Protein AF-X1PQK8-F1 (afdb_monomer_lite)

InterPro domains:
  IPR013087 Zinc finger C2H2-type [PS00028] (4-25)
  IPR013087 Zinc finger C2H2-type [PS50157] (2-26)

Sequence (133 aa):
MVKCKDCGQTFGSTQALSSHVRNVHAVGPKTEDQVESDSGILDLKKEVRRAELSSRLERLKASMAGGKTDLLFLELDRLGKEVADLKKSNGELRATIAAFEDKFLDSDAFSNFLGVVGSTLSTHTSAINELTK

Secondary structure (DSSP, 8-state):
-EE-TTT--EESSHHHHHHHHHHHS--S---THHHHHHHHHHHHHHHHHHHHHHHHHHHHHHHHHTSHHHHHHHHHHHHHHHHHHHHHHHHHHHHHHHHHHHHHHT-HHHHHHHHHHHHHHHHHHHHHHHHT-

Structure (mmCIF, N/CA/C/O backbone):
data_AF-X1PQK8-F1
#
_entry.id   AF-X1PQK8-F1
#
loop_
_atom_site.group_PDB
_atom_site.id
_atom_site.type_symbol
_atom_site.label_atom_id
_atom_site.label_alt_id
_atom_site.label_comp_id
_atom_site.label_asym_id
_atom_site.label_entity_id
_atom_site.label_seq_id
_atom_site.pdbx_PDB_ins_code
_atom_site.Cartn_x
_atom_site.Cartn_y
_atom_site.Cartn_z
_atom_site.occupancy
_atom_site.B_iso_or_equiv
_atom_site.auth_seq_id
_atom_site.auth_comp_id
_atom_site.auth_asym_id
_atom_site.auth_atom_id
_atom_site.pdbx_PDB_model_num
ATOM 1 N N . MET A 1 1 ? 19.272 -7.726 -88.878 1.00 73.44 1 MET A N 1
ATOM 2 C CA . MET A 1 1 ? 18.915 -8.425 -87.623 1.00 73.44 1 MET A CA 1
ATOM 3 C C . MET A 1 1 ? 20.165 -9.085 -87.054 1.00 73.44 1 MET A C 1
ATOM 5 O O . MET A 1 1 ? 20.884 -9.709 -87.822 1.00 73.44 1 MET A O 1
ATOM 9 N N . VAL A 1 2 ? 20.456 -8.910 -85.761 1.00 84.69 2 VAL A N 1
ATOM 10 C CA . VAL A 1 2 ? 21.689 -9.384 -85.092 1.00 84.69 2 VAL A CA 1
ATOM 11 C C . VAL A 1 2 ? 21.316 -10.314 -83.933 1.00 84.69 2 VAL A C 1
ATOM 13 O O . VAL A 1 2 ? 20.435 -9.976 -83.147 1.00 84.69 2 VAL A O 1
ATOM 16 N N . LYS A 1 3 ? 21.954 -11.485 -83.829 1.00 88.31 3 LYS A N 1
ATOM 17 C CA . LYS A 1 3 ? 21.627 -12.525 -82.838 1.00 88.31 3 LYS A CA 1
ATOM 18 C C . LYS A 1 3 ? 22.591 -12.488 -81.646 1.00 88.31 3 LYS A C 1
ATOM 20 O O . LYS A 1 3 ? 23.798 -12.367 -81.846 1.00 88.31 3 LYS A O 1
ATOM 25 N N . CYS A 1 4 ? 22.074 -12.616 -80.424 1.00 87.94 4 CYS A N 1
ATOM 26 C CA . CYS A 1 4 ? 22.885 -12.791 -79.221 1.00 87.94 4 CYS A CA 1
ATOM 27 C C . CYS A 1 4 ? 23.524 -14.182 -79.219 1.00 87.94 4 CYS A C 1
ATOM 29 O O . CYS A 1 4 ? 22.839 -15.174 -79.470 1.00 87.94 4 CYS A O 1
ATOM 31 N N . LYS A 1 5 ? 24.830 -14.260 -78.949 1.00 83.38 5 LYS A N 1
ATOM 32 C CA . LYS A 1 5 ? 25.568 -15.532 -78.945 1.00 83.38 5 LYS A CA 1
ATOM 33 C C . LYS A 1 5 ? 25.266 -16.375 -77.705 1.00 83.38 5 LYS A C 1
ATOM 35 O O . LYS A 1 5 ? 25.290 -17.595 -77.811 1.00 83.38 5 LYS A O 1
ATOM 40 N N . ASP A 1 6 ? 24.914 -15.730 -76.595 1.00 80.06 6 ASP A N 1
ATOM 41 C CA . ASP A 1 6 ? 24.763 -16.396 -75.298 1.00 80.06 6 ASP A CA 1
ATOM 42 C C . ASP A 1 6 ? 23.359 -16.988 -75.097 1.00 80.06 6 ASP A C 1
ATOM 44 O O . ASP A 1 6 ? 23.219 -18.076 -74.550 1.00 80.06 6 ASP A O 1
ATOM 48 N N . CYS A 1 7 ? 22.306 -16.316 -75.583 1.00 87.62 7 CYS A N 1
ATOM 49 C CA . CYS A 1 7 ? 20.916 -16.788 -75.455 1.00 87.62 7 CYS A CA 1
ATOM 50 C C . CYS A 1 7 ? 20.191 -17.035 -76.786 1.00 87.62 7 CYS A C 1
ATOM 52 O O . CYS A 1 7 ? 19.047 -17.487 -76.801 1.00 87.62 7 CYS A O 1
ATOM 54 N N . GLY A 1 8 ? 20.811 -16.703 -77.919 1.00 85.06 8 GLY A N 1
ATOM 55 C CA . GLY A 1 8 ? 20.231 -16.928 -79.240 1.00 85.06 8 GLY A CA 1
ATOM 56 C C . GLY A 1 8 ? 19.069 -16.005 -79.636 1.00 85.06 8 GLY A C 1
ATOM 57 O O . GLY A 1 8 ? 18.478 -16.225 -80.692 1.00 85.06 8 GLY A O 1
ATOM 58 N N . GLN A 1 9 ? 18.734 -14.973 -78.855 1.00 86.81 9 GLN A N 1
ATOM 59 C CA . GLN A 1 9 ? 17.688 -14.009 -79.222 1.00 86.81 9 GLN A CA 1
ATOM 60 C C . GLN A 1 9 ? 18.112 -13.107 -80.386 1.00 86.81 9 GLN A C 1
ATOM 62 O O . GLN A 1 9 ? 19.286 -12.762 -80.518 1.00 86.81 9 GLN A O 1
ATOM 67 N N . THR A 1 10 ? 17.157 -12.707 -81.230 1.00 87.56 10 THR A N 1
ATOM 68 C CA . THR A 1 10 ? 17.427 -11.910 -82.437 1.00 87.56 10 THR A CA 1
ATOM 69 C C . THR A 1 10 ? 16.896 -10.491 -82.272 1.00 87.56 10 THR A C 1
ATOM 71 O O . THR A 1 10 ? 15.724 -10.297 -81.970 1.00 87.56 10 THR A O 1
ATOM 74 N N . PHE A 1 11 ? 17.750 -9.497 -82.505 1.00 89.12 11 PHE A N 1
ATOM 75 C CA . PHE A 1 11 ? 17.448 -8.081 -82.320 1.00 89.12 11 PHE A CA 1
ATOM 76 C C . PHE A 1 11 ? 17.462 -7.328 -83.653 1.00 89.12 11 PHE A C 1
ATOM 78 O O . PHE A 1 11 ? 18.208 -7.656 -84.583 1.00 89.12 11 PHE A O 1
ATOM 85 N N . GLY A 1 12 ? 16.633 -6.286 -83.749 1.00 87.62 12 GLY A N 1
ATOM 86 C CA . GLY A 1 12 ? 16.545 -5.433 -84.937 1.00 87.62 12 GLY A CA 1
ATOM 87 C C . GLY A 1 12 ? 17.794 -4.577 -85.178 1.00 87.62 12 GLY A C 1
ATOM 88 O O . GLY A 1 12 ? 18.088 -4.256 -86.325 1.00 87.62 12 GLY A O 1
ATOM 89 N N . SER A 1 13 ? 18.562 -4.265 -84.127 1.00 89.62 13 SER A N 1
ATOM 90 C CA . SER A 1 13 ? 19.753 -3.409 -84.188 1.00 89.62 13 SER A CA 1
ATOM 91 C C . SER A 1 13 ? 20.870 -3.883 -83.252 1.00 89.62 13 SER A C 1
ATOM 93 O O . SER A 1 13 ? 20.632 -4.563 -82.251 1.00 89.62 13 SER A O 1
ATOM 95 N N . THR A 1 14 ? 22.105 -3.480 -83.555 1.00 83.44 14 THR A N 1
ATOM 96 C CA . THR A 1 14 ? 23.295 -3.773 -82.737 1.00 83.44 14 THR A CA 1
ATOM 97 C C . THR A 1 14 ? 23.230 -3.101 -81.363 1.00 83.44 14 THR A C 1
ATOM 99 O O . THR A 1 14 ? 23.734 -3.639 -80.381 1.00 83.44 14 THR A O 1
ATOM 102 N N . GLN A 1 15 ? 22.569 -1.944 -81.267 1.00 86.12 15 GLN A N 1
ATOM 103 C CA . GLN A 1 15 ? 22.412 -1.205 -80.013 1.00 86.12 15 GLN A CA 1
ATOM 104 C C . GLN A 1 15 ? 21.447 -1.912 -79.053 1.00 86.12 15 GLN A C 1
ATOM 106 O O . GLN A 1 15 ? 21.746 -2.030 -77.865 1.00 86.12 15 GLN A O 1
ATOM 111 N N . ALA A 1 16 ? 20.348 -2.470 -79.576 1.00 85.69 16 ALA A N 1
ATOM 112 C CA . ALA A 1 16 ? 19.433 -3.302 -78.796 1.00 85.69 16 ALA A CA 1
ATOM 113 C C . ALA A 1 16 ? 20.129 -4.572 -78.280 1.00 85.69 16 ALA A C 1
ATOM 115 O O . ALA A 1 16 ? 19.979 -4.921 -77.110 1.00 85.69 16 ALA A O 1
ATOM 116 N N . LEU A 1 17 ? 20.963 -5.208 -79.112 1.00 86.62 17 LEU A N 1
ATOM 117 C CA . LEU A 1 17 ? 21.775 -6.348 -78.687 1.00 86.62 17 LEU A CA 1
ATOM 118 C C . LEU A 1 17 ? 22.793 -5.963 -77.597 1.00 86.62 17 LEU A C 1
ATOM 120 O O . LEU A 1 17 ? 22.931 -6.682 -76.614 1.00 86.62 17 LEU A O 1
ATOM 124 N N . SER A 1 18 ? 23.478 -4.825 -77.735 1.00 83.19 18 SER A N 1
ATOM 125 C CA . SER A 1 18 ? 24.462 -4.352 -76.748 1.00 83.19 18 SER A CA 1
ATOM 126 C C . SER A 1 18 ? 23.821 -4.077 -75.381 1.00 83.19 18 SER A C 1
ATOM 128 O O . SER A 1 18 ? 24.343 -4.500 -74.349 1.00 83.19 18 SER A O 1
ATOM 130 N N . SER A 1 19 ? 22.640 -3.446 -75.364 1.00 84.06 19 SER A N 1
ATOM 131 C CA . SER A 1 19 ? 21.876 -3.249 -74.126 1.00 84.06 19 SER A CA 1
ATOM 132 C C . SER A 1 19 ? 21.393 -4.570 -73.527 1.00 84.06 19 SER A C 1
ATOM 134 O O . SER A 1 19 ? 21.408 -4.729 -72.309 1.00 84.06 19 SER A O 1
ATOM 136 N N . HIS A 1 20 ? 20.968 -5.517 -74.363 1.00 85.31 20 HIS A N 1
ATOM 137 C CA . HIS A 1 20 ? 20.541 -6.836 -73.913 1.00 85.31 20 HIS A CA 1
ATOM 138 C C . HIS A 1 20 ? 21.691 -7.606 -73.250 1.00 85.31 20 HIS A C 1
ATOM 140 O O . HIS A 1 20 ? 21.530 -8.076 -72.127 1.00 85.31 20 HIS A O 1
ATOM 146 N N . VAL A 1 21 ? 22.872 -7.662 -73.877 1.00 82.75 21 VAL A N 1
ATOM 147 C CA . VAL A 1 21 ? 24.051 -8.324 -73.291 1.00 82.75 21 VAL A CA 1
ATOM 148 C C . VAL A 1 21 ? 24.441 -7.660 -71.970 1.00 82.75 21 VAL A C 1
ATOM 150 O O . VAL A 1 21 ? 24.720 -8.357 -71.002 1.00 82.75 21 VAL A O 1
ATOM 153 N N . ARG A 1 22 ? 24.368 -6.326 -71.873 1.00 80.62 22 ARG A N 1
ATOM 154 C CA . ARG A 1 22 ? 24.677 -5.605 -70.629 1.00 80.62 22 ARG A CA 1
ATOM 155 C C . ARG A 1 22 ? 23.687 -5.863 -69.492 1.00 80.62 22 ARG A C 1
ATOM 157 O O . ARG A 1 22 ? 24.087 -5.857 -68.342 1.00 80.62 22 ARG A O 1
ATOM 164 N N . ASN A 1 23 ? 22.406 -6.054 -69.774 1.00 79.94 23 ASN A N 1
ATOM 165 C CA . ASN A 1 23 ? 21.411 -6.178 -68.703 1.00 79.94 23 ASN A CA 1
ATOM 166 C C . ASN A 1 23 ? 21.106 -7.638 -68.350 1.00 79.94 23 ASN A C 1
ATOM 168 O O . ASN A 1 23 ? 20.744 -7.930 -67.216 1.00 79.94 23 ASN A O 1
ATOM 172 N N . VAL A 1 24 ? 21.238 -8.545 -69.321 1.00 80.12 24 VAL A N 1
ATOM 173 C CA . VAL A 1 24 ? 20.859 -9.961 -69.189 1.00 80.12 24 VAL A CA 1
ATOM 174 C C . VAL A 1 24 ? 22.082 -10.861 -69.018 1.00 80.12 24 VAL A C 1
ATOM 176 O O . VAL A 1 24 ? 22.004 -11.867 -68.319 1.00 80.12 24 VAL A O 1
ATOM 179 N N . HIS A 1 25 ? 23.215 -10.495 -69.622 1.00 80.00 25 HIS A N 1
ATOM 180 C CA . HIS A 1 25 ? 24.439 -11.303 -69.628 1.00 80.00 25 HIS A CA 1
ATOM 181 C C . HIS A 1 25 ? 25.634 -10.626 -68.950 1.00 80.00 25 HIS A C 1
ATOM 183 O O . HIS A 1 25 ? 26.711 -11.220 -68.924 1.00 80.00 25 HIS A O 1
ATOM 189 N N . ALA A 1 26 ? 25.488 -9.423 -68.377 1.00 63.41 26 ALA A N 1
ATOM 190 C CA . ALA A 1 26 ? 26.581 -8.798 -67.638 1.00 63.41 26 ALA A CA 1
ATOM 191 C C . ALA A 1 26 ? 26.815 -9.505 -66.304 1.00 63.41 26 ALA A C 1
ATOM 193 O O . ALA A 1 26 ? 26.406 -9.061 -65.235 1.00 63.41 26 ALA A O 1
ATOM 194 N N . VAL A 1 27 ? 27.578 -10.584 -66.391 1.00 58.53 27 VAL A N 1
ATOM 195 C CA . VAL A 1 27 ? 28.583 -10.927 -65.398 1.00 58.53 27 VAL A CA 1
ATOM 196 C C . VAL A 1 27 ? 29.938 -10.616 -66.044 1.00 58.53 27 VAL A C 1
ATOM 198 O O . VAL A 1 27 ? 30.699 -11.498 -66.417 1.00 58.53 27 VAL A O 1
ATOM 201 N N . GLY A 1 28 ? 30.187 -9.323 -66.272 1.00 50.50 28 GLY A N 1
ATOM 202 C CA . GLY A 1 28 ? 31.507 -8.762 -66.581 1.00 50.50 28 GLY A CA 1
ATOM 203 C C . GLY A 1 28 ? 31.988 -7.967 -65.366 1.00 50.50 28 GLY A C 1
ATOM 204 O O . GLY A 1 28 ? 31.136 -7.464 -64.630 1.00 50.50 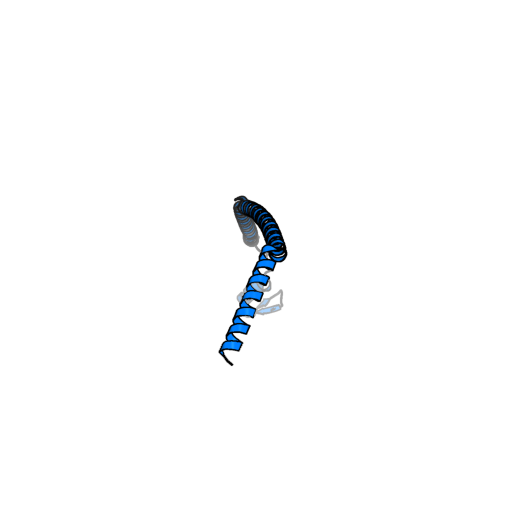28 GLY A O 1
ATOM 205 N N . PRO A 1 29 ? 33.306 -7.912 -65.103 1.00 48.41 29 PRO A N 1
ATOM 206 C CA . PRO A 1 29 ? 33.864 -7.720 -63.770 1.00 48.41 29 PRO A CA 1
ATOM 207 C C . PRO A 1 29 ? 33.337 -6.424 -63.167 1.00 48.41 29 PRO A C 1
ATOM 209 O O . PRO A 1 29 ? 33.534 -5.342 -63.720 1.00 48.41 29 PRO A O 1
ATOM 212 N N . LYS A 1 30 ? 32.643 -6.543 -62.033 1.00 49.00 30 LYS A N 1
ATOM 213 C CA . LYS A 1 30 ? 32.395 -5.390 -61.176 1.00 49.00 30 LYS A CA 1
ATOM 214 C C . LYS A 1 30 ? 33.776 -4.852 -60.821 1.00 49.00 30 LYS A C 1
ATOM 216 O O . LYS A 1 30 ? 34.547 -5.554 -60.178 1.00 49.00 30 LYS A O 1
ATOM 221 N N . THR A 1 31 ? 34.103 -3.659 -61.298 1.00 49.22 31 THR A N 1
ATOM 222 C CA . THR A 1 31 ? 35.232 -2.896 -60.772 1.00 49.22 31 THR A CA 1
ATOM 223 C C . THR A 1 31 ? 35.037 -2.808 -59.260 1.00 49.22 31 THR A C 1
ATOM 225 O O . THR A 1 31 ? 33.961 -2.415 -58.800 1.00 49.22 31 THR A O 1
ATOM 228 N N . GLU A 1 32 ? 36.041 -3.268 -58.519 1.00 49.97 32 GLU A N 1
ATOM 229 C CA . GLU A 1 32 ? 36.026 -3.529 -57.073 1.00 49.97 32 GLU A CA 1
ATOM 230 C C . GLU A 1 32 ? 35.596 -2.294 -56.246 1.00 49.97 32 GLU A C 1
ATOM 232 O O . GLU A 1 32 ? 34.998 -2.435 -55.179 1.00 49.97 32 GLU A O 1
ATOM 237 N N . ASP A 1 33 ? 35.713 -1.097 -56.824 1.00 50.50 33 ASP A N 1
ATOM 238 C CA . ASP A 1 33 ? 35.384 0.199 -56.218 1.00 50.50 33 ASP A CA 1
ATOM 239 C C . ASP A 1 33 ? 33.918 0.388 -55.769 1.00 50.50 33 ASP A C 1
ATOM 241 O O . ASP A 1 33 ? 33.650 1.197 -54.881 1.00 50.50 33 ASP A O 1
ATOM 245 N N . GLN A 1 34 ? 32.935 -0.325 -56.341 1.00 47.56 34 GLN A N 1
ATOM 246 C CA . GLN A 1 34 ? 31.523 -0.163 -55.928 1.00 47.56 34 GLN A CA 1
ATOM 247 C C . GLN A 1 34 ? 31.073 -1.129 -54.824 1.00 47.56 34 GLN A C 1
ATOM 249 O O . GLN A 1 34 ? 30.033 -0.906 -54.207 1.00 47.56 34 GLN A O 1
ATOM 254 N N . VAL A 1 35 ? 31.836 -2.190 -54.549 1.00 48.91 35 VAL A N 1
ATOM 255 C CA . VAL A 1 35 ? 31.495 -3.166 -53.497 1.00 48.91 35 VAL A CA 1
ATOM 256 C C . VAL A 1 35 ? 32.079 -2.732 -52.147 1.00 48.91 35 VAL A C 1
ATOM 258 O O . VAL A 1 35 ? 31.453 -2.941 -51.107 1.00 48.91 35 VAL A O 1
ATOM 261 N N . GLU A 1 36 ? 33.225 -2.046 -5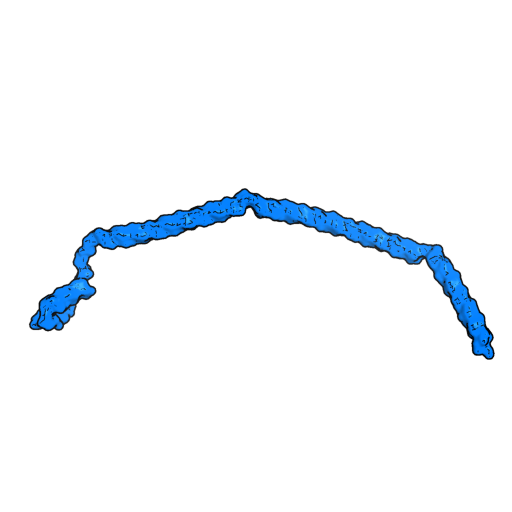2.157 1.00 48.97 36 GLU A N 1
ATOM 262 C CA . GLU A 1 36 ? 33.846 -1.489 -50.948 1.00 48.97 36 GLU A CA 1
ATOM 263 C C . GLU A 1 36 ? 33.037 -0.334 -50.344 1.00 48.97 36 GLU A C 1
ATOM 265 O O . GLU A 1 36 ? 32.921 -0.241 -49.121 1.00 48.97 36 GLU A O 1
ATOM 270 N N . SER A 1 37 ? 32.409 0.507 -51.176 1.00 51.16 37 SER A N 1
ATOM 271 C CA . SER A 1 37 ? 31.605 1.642 -50.698 1.00 51.16 37 SER A CA 1
ATOM 272 C C . SER A 1 37 ? 30.336 1.187 -49.958 1.00 51.16 37 SER A C 1
ATOM 274 O O . SER A 1 37 ? 30.053 1.670 -48.862 1.00 51.16 37 SER A O 1
ATOM 276 N N . ASP A 1 38 ? 29.622 0.186 -50.484 1.00 53.28 38 ASP A N 1
ATOM 277 C CA . ASP A 1 38 ? 28.411 -0.363 -49.855 1.00 53.28 38 ASP A CA 1
ATOM 278 C C . ASP A 1 38 ? 28.728 -1.223 -48.616 1.00 53.28 38 ASP A C 1
ATOM 280 O O . ASP A 1 38 ? 27.999 -1.172 -47.620 1.00 53.28 38 ASP A O 1
ATOM 284 N N . SER A 1 39 ? 29.845 -1.968 -48.625 1.00 58.34 39 SER A N 1
ATOM 285 C CA . SER A 1 39 ? 30.327 -2.695 -47.439 1.00 58.34 39 SER A CA 1
ATOM 286 C C . SER A 1 39 ? 30.755 -1.731 -46.329 1.00 58.34 39 SER A C 1
ATOM 288 O O . SER A 1 39 ? 30.364 -1.909 -45.174 1.00 58.34 39 SER A O 1
ATOM 290 N N . GLY A 1 40 ? 31.488 -0.669 -46.681 1.00 65.44 40 GLY A N 1
ATOM 291 C CA . GLY A 1 40 ? 31.910 0.376 -45.751 1.00 65.44 40 GLY A CA 1
ATOM 292 C C . GLY A 1 40 ? 30.726 1.103 -45.111 1.00 65.44 40 GLY A C 1
ATOM 293 O O . GLY A 1 40 ? 30.708 1.290 -43.897 1.00 65.44 40 GLY A O 1
ATOM 294 N N . ILE A 1 41 ? 29.684 1.436 -45.885 1.00 71.06 41 ILE A N 1
ATOM 295 C CA . ILE A 1 41 ? 28.442 2.038 -45.363 1.00 71.06 41 ILE A CA 1
ATOM 296 C C . ILE A 1 41 ? 27.716 1.082 -44.402 1.00 71.06 41 ILE A C 1
ATOM 298 O O . ILE A 1 41 ? 27.184 1.513 -43.371 1.00 71.06 41 ILE A O 1
ATOM 302 N N . LEU A 1 42 ? 27.687 -0.220 -44.707 1.00 70.12 42 LEU A N 1
ATOM 303 C CA . LEU A 1 42 ? 27.045 -1.221 -43.857 1.00 70.12 42 LEU A CA 1
ATOM 304 C C . LEU A 1 42 ? 27.766 -1.376 -42.508 1.00 70.12 42 LEU A C 1
ATOM 306 O O . LEU A 1 42 ? 27.110 -1.493 -41.468 1.00 70.12 42 LEU A O 1
ATOM 310 N N . ASP A 1 43 ? 29.097 -1.349 -42.513 1.00 81.00 43 ASP A N 1
ATOM 311 C CA . ASP A 1 43 ? 29.904 -1.435 -41.298 1.00 81.00 43 ASP A CA 1
ATOM 312 C C . ASP A 1 43 ? 29.827 -0.147 -40.472 1.00 81.00 43 ASP A C 1
ATOM 314 O O . ASP A 1 43 ? 29.590 -0.222 -39.262 1.00 81.00 43 ASP A O 1
ATOM 318 N N . LEU A 1 44 ? 29.819 1.021 -41.122 1.00 79.69 44 LEU A N 1
ATOM 319 C CA . LEU A 1 44 ? 29.574 2.304 -40.459 1.00 79.69 44 LEU A CA 1
ATOM 320 C C . LEU A 1 44 ? 28.202 2.329 -39.766 1.00 79.69 44 LEU A C 1
ATOM 322 O O . LEU A 1 44 ? 28.072 2.769 -38.626 1.00 79.69 44 LEU A O 1
ATOM 326 N N . LYS A 1 45 ? 27.155 1.786 -40.401 1.00 82.38 45 LYS A N 1
ATOM 327 C CA . LYS A 1 45 ? 25.809 1.696 -39.806 1.00 82.38 45 LYS A CA 1
ATOM 328 C C . LYS A 1 45 ? 25.767 0.780 -38.580 1.00 82.38 45 LYS A C 1
ATOM 330 O O . LYS A 1 45 ? 25.033 1.062 -37.627 1.00 82.38 45 LYS A O 1
ATOM 335 N N . LYS A 1 46 ? 26.536 -0.315 -38.579 1.00 88.12 46 LYS A N 1
ATOM 336 C CA . LYS A 1 46 ? 26.674 -1.195 -37.404 1.00 88.12 46 LYS A CA 1
ATOM 337 C C . LYS A 1 46 ? 27.429 -0.495 -36.276 1.00 88.12 46 LYS A C 1
ATOM 339 O O . LYS A 1 46 ? 27.025 -0.632 -35.122 1.00 88.12 46 LYS A O 1
ATOM 344 N N . GLU A 1 47 ? 28.483 0.250 -36.593 1.00 88.56 47 GLU A N 1
ATOM 345 C CA . GLU A 1 47 ? 29.263 1.012 -35.614 1.00 88.56 47 GLU A CA 1
ATOM 346 C C . GLU A 1 47 ? 28.454 2.145 -34.991 1.00 88.56 47 GLU A C 1
ATOM 348 O O . GLU A 1 47 ? 28.392 2.232 -33.767 1.00 88.56 47 GLU A O 1
ATOM 353 N N . VAL A 1 48 ? 27.736 2.929 -35.799 1.00 89.44 48 VAL A N 1
ATOM 354 C CA . VAL A 1 48 ? 26.818 3.970 -35.314 1.00 89.44 48 VAL A CA 1
ATOM 355 C C . VAL A 1 48 ? 25.753 3.361 -34.405 1.00 89.44 48 VAL A C 1
ATOM 357 O O . VAL A 1 48 ? 25.514 3.865 -33.311 1.00 89.44 48 VAL A O 1
ATOM 360 N N . ARG A 1 49 ? 25.160 2.224 -34.795 1.00 90.81 49 ARG A N 1
ATOM 361 C CA . ARG A 1 49 ? 24.182 1.520 -33.954 1.00 90.81 49 ARG A CA 1
ATOM 362 C C . ARG A 1 49 ? 24.803 1.036 -32.638 1.00 90.81 49 ARG A C 1
ATOM 364 O O . ARG A 1 49 ? 24.161 1.158 -31.597 1.00 90.81 49 ARG A O 1
ATOM 371 N N . ARG A 1 50 ? 26.031 0.499 -32.654 1.00 91.25 50 ARG A N 1
ATOM 372 C CA . ARG A 1 50 ? 26.754 0.105 -31.430 1.00 91.25 50 ARG A CA 1
ATOM 373 C C . ARG A 1 50 ? 27.043 1.304 -30.531 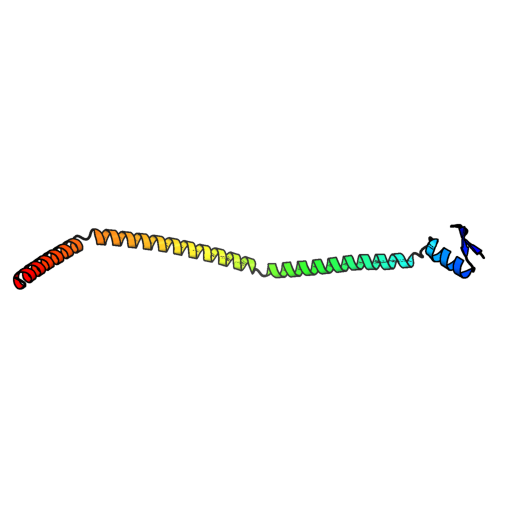1.00 91.25 50 ARG A C 1
ATOM 375 O O . ARG A 1 50 ? 26.811 1.201 -29.331 1.00 91.25 50 ARG A O 1
ATOM 382 N N . ALA A 1 51 ? 27.507 2.415 -31.096 1.00 90.81 51 ALA A N 1
ATOM 383 C CA . ALA A 1 51 ? 27.795 3.648 -30.367 1.00 90.81 51 ALA A CA 1
ATOM 384 C C . ALA A 1 51 ? 26.523 4.274 -29.767 1.00 90.81 51 ALA A C 1
ATOM 386 O O . ALA A 1 51 ? 26.525 4.779 -28.646 1.00 90.81 51 ALA A O 1
ATOM 387 N N . GLU A 1 52 ? 25.399 4.195 -30.479 1.00 93.19 52 GLU A N 1
ATOM 388 C CA . GLU A 1 52 ? 24.114 4.650 -29.958 1.00 93.19 52 GLU A CA 1
ATOM 389 C C . GLU A 1 52 ? 23.630 3.763 -28.801 1.00 93.19 52 GLU A C 1
ATOM 391 O O . GLU A 1 52 ? 23.197 4.271 -27.764 1.00 93.19 52 GLU A O 1
ATOM 396 N N . LEU A 1 53 ? 23.736 2.437 -28.946 1.00 92.00 53 LEU A N 1
ATOM 397 C CA . LEU A 1 53 ? 23.400 1.478 -27.890 1.00 92.00 53 LEU A CA 1
ATOM 398 C C . LEU A 1 53 ? 24.279 1.659 -26.651 1.00 92.00 53 LEU A C 1
ATOM 400 O O . LEU A 1 53 ? 23.749 1.662 -25.541 1.0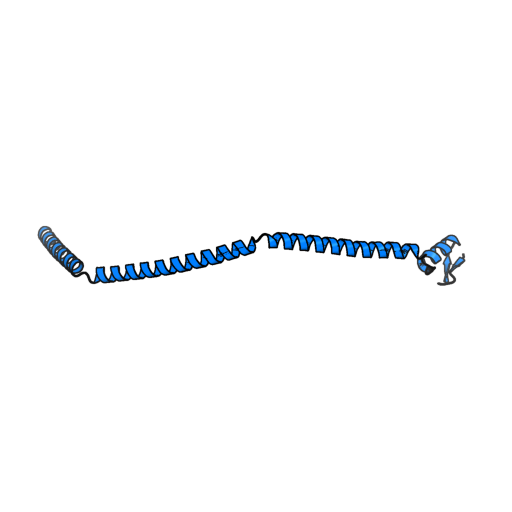0 92.00 53 LEU A O 1
ATOM 404 N N . SER A 1 54 ? 25.588 1.863 -26.816 1.00 92.62 54 SER A N 1
ATOM 405 C CA . SER A 1 54 ? 26.488 2.120 -25.688 1.00 92.62 54 SER A CA 1
ATOM 406 C C . SER A 1 54 ? 26.160 3.447 -24.999 1.00 92.62 54 SER A C 1
ATOM 408 O O . SER A 1 54 ? 26.052 3.483 -23.777 1.00 92.62 54 SER A O 1
ATOM 410 N N . SER A 1 55 ? 25.871 4.511 -25.756 1.00 92.12 55 SER A N 1
ATOM 411 C CA . SER A 1 55 ? 25.416 5.794 -25.203 1.00 92.12 55 SER A CA 1
ATOM 412 C C . SER A 1 55 ? 24.092 5.673 -24.434 1.00 92.12 55 SER A C 1
ATOM 414 O O . SER A 1 55 ? 23.909 6.304 -23.391 1.00 92.12 55 SER A O 1
ATOM 416 N N . ARG A 1 56 ? 23.141 4.865 -24.923 1.00 90.88 56 ARG A N 1
ATOM 417 C CA . ARG A 1 56 ? 21.881 4.587 -24.211 1.00 90.88 56 ARG A CA 1
ATOM 418 C C . ARG A 1 56 ? 22.120 3.802 -22.922 1.00 90.88 56 ARG A C 1
ATOM 420 O O . ARG A 1 56 ? 21.517 4.133 -21.905 1.00 90.88 56 ARG A O 1
ATOM 427 N N . LEU A 1 57 ? 23.002 2.802 -22.952 1.00 84.62 57 LEU A N 1
ATOM 428 C CA . LEU A 1 57 ? 23.372 2.026 -21.768 1.00 84.62 57 LEU A CA 1
ATOM 429 C C . LEU A 1 57 ? 24.047 2.897 -20.708 1.00 84.62 57 LEU A C 1
ATOM 431 O O . LEU A 1 57 ? 23.676 2.809 -19.544 1.00 84.62 57 LEU A O 1
ATOM 435 N N . GLU A 1 58 ? 24.975 3.770 -21.094 1.00 87.56 58 GLU A N 1
ATOM 436 C CA . GLU A 1 58 ? 25.624 4.690 -20.153 1.00 87.56 58 GLU A CA 1
ATOM 437 C C . GLU A 1 58 ? 24.633 5.693 -19.553 1.00 87.56 58 GLU A C 1
ATOM 439 O O . GLU A 1 58 ? 24.639 5.916 -18.344 1.00 87.56 58 GLU A O 1
ATOM 444 N N . ARG A 1 59 ? 23.690 6.220 -20.348 1.00 84.69 59 ARG A N 1
ATOM 445 C CA . ARG A 1 59 ? 22.601 7.061 -19.821 1.00 84.69 59 ARG A CA 1
ATOM 446 C C . ARG A 1 59 ? 21.705 6.314 -18.829 1.00 84.69 59 ARG A C 1
ATOM 448 O O . ARG A 1 59 ? 21.340 6.880 -17.802 1.00 84.69 59 ARG A O 1
ATOM 455 N N . LEU A 1 60 ? 21.370 5.053 -19.106 1.00 77.94 60 LEU A N 1
ATOM 456 C CA . LEU A 1 60 ? 20.596 4.211 -18.187 1.00 77.94 60 LEU A CA 1
ATOM 457 C C . LEU A 1 60 ? 21.368 3.921 -16.897 1.00 77.94 60 LEU A C 1
ATOM 459 O O . LEU A 1 60 ? 20.810 4.068 -15.814 1.00 77.94 60 LEU A O 1
ATOM 463 N N . LYS A 1 61 ? 22.654 3.571 -16.991 1.00 79.31 61 LYS A N 1
ATOM 464 C CA . LYS A 1 61 ? 23.515 3.368 -15.819 1.00 79.31 61 LYS A CA 1
ATOM 465 C C . LYS A 1 61 ? 23.629 4.634 -14.980 1.00 79.31 61 LYS A C 1
ATOM 467 O O . LYS A 1 61 ? 23.451 4.549 -13.774 1.00 79.31 61 LYS A O 1
ATOM 472 N N . ALA A 1 62 ? 23.848 5.796 -15.593 1.00 77.69 62 ALA A N 1
ATOM 473 C CA . ALA A 1 62 ? 23.893 7.075 -14.886 1.00 77.69 62 ALA A CA 1
ATOM 474 C C . ALA A 1 62 ? 22.552 7.402 -14.204 1.00 77.69 62 ALA A C 1
ATOM 476 O O . ALA A 1 62 ? 22.531 7.863 -13.066 1.00 77.69 62 ALA A O 1
ATOM 477 N N . SER A 1 63 ? 21.428 7.096 -14.864 1.00 70.31 63 SER A N 1
ATOM 478 C CA . SER A 1 63 ? 20.091 7.248 -14.279 1.00 70.31 63 SER A CA 1
ATOM 479 C C . SER A 1 63 ? 19.840 6.305 -13.096 1.00 70.31 63 SER A C 1
ATOM 481 O O . SER A 1 63 ? 19.102 6.680 -12.188 1.00 70.31 63 SER A O 1
ATOM 483 N N . MET A 1 64 ? 20.412 5.097 -13.101 1.00 68.00 64 MET A N 1
ATOM 484 C CA . MET A 1 64 ? 20.320 4.144 -11.985 1.00 68.00 64 MET A CA 1
ATOM 485 C C . MET A 1 64 ? 21.328 4.450 -10.869 1.00 68.00 64 MET A C 1
ATOM 487 O O . MET A 1 64 ? 21.027 4.236 -9.702 1.00 68.00 64 MET A O 1
ATOM 491 N N . ALA A 1 65 ? 22.495 5.005 -11.205 1.00 68.38 65 ALA A N 1
ATOM 492 C CA . ALA A 1 65 ? 23.545 5.368 -10.254 1.00 68.38 65 ALA A CA 1
ATOM 493 C C . ALA A 1 65 ? 23.147 6.522 -9.318 1.00 68.38 65 ALA A C 1
ATOM 495 O O . ALA A 1 65 ? 23.766 6.708 -8.277 1.00 68.38 65 ALA A O 1
ATOM 496 N N . GLY A 1 66 ? 22.097 7.281 -9.652 1.00 64.50 66 GLY A N 1
ATOM 497 C CA . GLY A 1 66 ? 21.585 8.388 -8.839 1.00 64.50 66 GLY A CA 1
ATOM 498 C C . GLY A 1 66 ? 20.911 7.985 -7.520 1.00 64.50 66 GLY A C 1
ATOM 499 O O . GLY A 1 66 ? 20.202 8.811 -6.951 1.00 64.50 66 GLY A O 1
ATOM 500 N N . GLY A 1 67 ? 21.047 6.732 -7.065 1.00 67.81 67 GLY A N 1
ATOM 501 C CA . GLY A 1 67 ? 20.595 6.253 -5.750 1.00 67.81 67 GLY A CA 1
ATOM 502 C C . GLY A 1 67 ? 19.085 6.319 -5.512 1.00 67.81 67 GLY A C 1
ATOM 503 O O . GLY A 1 67 ? 18.617 5.999 -4.426 1.00 67.81 67 GLY A O 1
ATOM 504 N N . LYS A 1 68 ? 18.288 6.731 -6.506 1.00 75.38 68 LYS A N 1
ATOM 505 C CA . LYS A 1 68 ? 16.836 6.897 -6.362 1.00 75.38 68 LYS A CA 1
ATOM 506 C C . LYS A 1 68 ? 16.151 5.572 -6.038 1.00 75.38 68 LYS A C 1
ATOM 508 O O . LYS A 1 68 ? 15.203 5.559 -5.266 1.00 75.38 68 LYS A O 1
ATOM 513 N N . THR A 1 69 ? 16.635 4.466 -6.599 1.00 77.38 69 THR A N 1
ATOM 514 C CA . THR A 1 69 ? 16.163 3.120 -6.252 1.00 77.38 69 THR A CA 1
ATOM 515 C C . THR A 1 69 ? 16.528 2.755 -4.819 1.00 77.38 69 THR A C 1
ATOM 517 O O . THR A 1 69 ? 15.676 2.255 -4.096 1.00 77.38 69 THR A O 1
ATOM 520 N N . ASP A 1 70 ? 17.741 3.083 -4.378 1.00 79.12 70 ASP A N 1
ATOM 521 C CA . ASP A 1 70 ? 18.209 2.796 -3.017 1.00 79.12 70 ASP A CA 1
ATOM 522 C C . ASP A 1 70 ? 17.434 3.616 -1.976 1.00 79.12 70 ASP A C 1
ATOM 524 O O . ASP A 1 70 ? 17.019 3.085 -0.949 1.00 79.12 70 ASP A O 1
ATOM 528 N N . LEU A 1 71 ? 17.137 4.885 -2.279 1.00 82.69 71 LEU A N 1
ATOM 529 C CA . LEU A 1 71 ? 16.261 5.738 -1.472 1.00 82.69 71 LEU A CA 1
ATOM 530 C C . LEU A 1 71 ? 14.840 5.171 -1.371 1.00 82.69 71 LEU A C 1
ATOM 532 O O . LEU A 1 71 ? 14.248 5.204 -0.296 1.00 82.69 71 LEU A O 1
ATOM 536 N N . LEU A 1 72 ? 14.301 4.623 -2.464 1.00 85.31 72 LEU A N 1
ATOM 537 C CA . LEU A 1 72 ? 12.991 3.969 -2.442 1.00 85.31 72 LEU A CA 1
ATOM 538 C C . LEU A 1 72 ? 13.002 2.706 -1.576 1.00 85.31 72 LEU A C 1
ATOM 540 O O . LEU A 1 72 ? 12.038 2.481 -0.852 1.00 85.31 72 LEU A O 1
ATOM 544 N N . PHE A 1 73 ? 14.073 1.908 -1.605 1.00 87.62 73 PHE A N 1
ATOM 545 C CA . PHE A 1 73 ? 14.205 0.740 -0.728 1.00 87.62 73 PHE A CA 1
ATOM 546 C C . PHE A 1 73 ? 14.314 1.128 0.751 1.00 87.62 73 PHE A C 1
ATOM 548 O O . PHE A 1 73 ? 13.685 0.484 1.588 1.00 87.62 73 PHE A O 1
ATOM 555 N N . LEU A 1 74 ? 15.058 2.192 1.073 1.00 88.62 74 LEU A N 1
ATOM 556 C CA . LEU A 1 74 ? 15.151 2.718 2.438 1.00 88.62 74 LEU A CA 1
ATOM 557 C C . LEU A 1 74 ? 13.799 3.226 2.952 1.00 88.62 74 LEU A C 1
ATOM 559 O O . LEU A 1 74 ? 13.430 2.939 4.090 1.00 88.62 74 LEU A O 1
ATOM 563 N N . GLU A 1 75 ? 13.038 3.934 2.116 1.00 92.81 75 GLU A N 1
ATOM 564 C CA . GLU A 1 75 ? 11.690 4.381 2.477 1.00 92.81 75 GLU A CA 1
ATOM 565 C C . GLU A 1 75 ? 10.732 3.191 2.639 1.00 92.81 75 GLU A C 1
ATOM 567 O O . GLU A 1 75 ? 9.921 3.174 3.562 1.00 92.81 75 GLU A O 1
ATOM 572 N N . LEU A 1 76 ? 10.865 2.150 1.808 1.00 93.81 76 LEU A N 1
ATOM 573 C CA . LEU A 1 76 ? 10.091 0.916 1.953 1.00 93.81 76 LEU A CA 1
ATOM 574 C C . LEU A 1 76 ? 10.374 0.214 3.292 1.00 93.81 76 LEU A C 1
ATOM 576 O O . LEU A 1 76 ? 9.439 -0.228 3.959 1.00 93.81 76 LEU A O 1
ATOM 580 N N . ASP A 1 77 ? 11.646 0.121 3.694 1.00 94.81 77 ASP A N 1
ATOM 581 C CA . ASP A 1 77 ? 12.057 -0.472 4.974 1.00 94.81 77 ASP A CA 1
ATOM 582 C C . ASP A 1 77 ? 11.525 0.336 6.165 1.00 94.81 77 ASP A C 1
ATOM 584 O O . ASP A 1 77 ? 10.983 -0.223 7.123 1.00 94.81 77 ASP A O 1
ATOM 588 N N . ARG A 1 78 ? 11.609 1.668 6.077 1.00 96.62 78 ARG A N 1
ATOM 589 C CA . ARG A 1 78 ? 11.046 2.577 7.077 1.00 96.62 78 ARG A CA 1
ATOM 590 C C . ARG A 1 78 ? 9.534 2.397 7.216 1.00 96.62 78 ARG A C 1
ATOM 592 O O . ARG A 1 78 ? 9.054 2.195 8.330 1.00 96.62 78 ARG A O 1
ATOM 599 N N . LEU A 1 79 ? 8.795 2.431 6.108 1.00 96.75 79 LEU A N 1
ATOM 600 C CA . LEU A 1 79 ? 7.345 2.225 6.110 1.00 96.75 79 LEU A CA 1
ATOM 601 C C . LEU A 1 79 ? 6.980 0.837 6.654 1.00 96.75 79 LEU A C 1
ATOM 603 O O . LEU A 1 79 ? 6.012 0.701 7.398 1.00 96.75 79 LEU A O 1
ATOM 607 N N . GLY A 1 80 ? 7.780 -0.189 6.348 1.00 97.62 80 GLY A N 1
ATOM 608 C CA . GLY A 1 80 ? 7.619 -1.528 6.915 1.00 97.62 80 GLY A CA 1
ATOM 609 C C . GLY A 1 80 ? 7.708 -1.547 8.445 1.00 97.62 80 GLY A C 1
ATOM 610 O O . GLY A 1 80 ? 6.876 -2.181 9.100 1.00 97.62 80 GLY A O 1
ATOM 611 N N . LYS A 1 81 ? 8.668 -0.814 9.024 1.00 97.69 81 LYS A N 1
ATOM 612 C CA . LYS A 1 81 ? 8.807 -0.653 10.483 1.00 97.69 81 LYS A CA 1
ATOM 613 C C . LYS A 1 81 ? 7.628 0.106 11.090 1.00 97.69 81 LYS A C 1
ATOM 615 O O . LYS A 1 81 ? 7.031 -0.385 12.044 1.00 97.69 81 LYS A O 1
ATOM 620 N N . GLU A 1 82 ? 7.229 1.232 10.496 1.00 97.94 82 GLU A N 1
ATOM 621 C CA . GLU A 1 82 ? 6.081 2.021 10.971 1.00 97.94 82 GLU A CA 1
ATOM 622 C C . GLU A 1 82 ? 4.781 1.190 10.974 1.00 97.94 82 GLU A C 1
ATOM 624 O O . GLU A 1 82 ? 4.007 1.228 11.932 1.00 97.94 82 GLU A O 1
ATOM 629 N N . VAL A 1 83 ? 4.562 0.359 9.948 1.00 97.94 83 VAL A N 1
ATOM 630 C CA . VAL A 1 83 ? 3.414 -0.562 9.892 1.00 97.94 83 VAL A CA 1
ATOM 631 C C . VAL A 1 83 ? 3.475 -1.623 10.995 1.00 97.94 83 VAL A C 1
ATOM 633 O O . VAL A 1 83 ? 2.440 -1.953 11.583 1.00 97.94 83 VAL A O 1
ATOM 636 N N . ALA A 1 84 ? 4.656 -2.167 11.295 1.00 97.50 84 ALA A N 1
ATOM 637 C CA . ALA A 1 84 ? 4.822 -3.144 12.369 1.00 97.50 84 ALA A CA 1
ATOM 638 C C . ALA A 1 84 ? 4.501 -2.533 13.745 1.00 97.50 84 ALA A C 1
ATOM 640 O O . ALA A 1 84 ? 3.761 -3.140 14.527 1.00 97.50 84 ALA A O 1
ATOM 641 N N . ASP A 1 85 ? 4.976 -1.314 14.000 1.00 97.81 85 ASP A N 1
ATOM 642 C CA . ASP A 1 85 ? 4.718 -0.581 15.241 1.00 97.81 85 ASP A CA 1
ATOM 643 C C . ASP A 1 85 ? 3.231 -0.234 15.394 1.00 97.81 85 ASP A C 1
ATOM 645 O O . ASP A 1 85 ? 2.632 -0.492 16.442 1.00 97.81 85 ASP A O 1
ATOM 649 N N . LEU A 1 86 ? 2.586 0.250 14.326 1.00 96.94 86 LEU A N 1
ATOM 650 C CA . LEU A 1 86 ? 1.143 0.511 14.316 1.00 96.94 86 LEU A CA 1
ATOM 651 C C . LEU A 1 86 ? 0.324 -0.759 14.554 1.00 96.94 86 LEU A C 1
ATOM 653 O O . LEU A 1 86 ? -0.687 -0.732 15.259 1.00 96.94 86 LEU A O 1
ATOM 657 N N . LYS A 1 87 ? 0.742 -1.893 13.985 1.00 97.69 87 LYS A N 1
ATOM 658 C CA . LYS A 1 87 ? 0.075 -3.180 14.207 1.00 97.69 87 LYS A CA 1
ATOM 659 C C . LYS A 1 87 ? 0.190 -3.621 15.666 1.00 97.69 87 LYS A C 1
ATOM 661 O O . LYS A 1 87 ? -0.794 -4.110 16.221 1.00 97.69 87 LYS A O 1
ATOM 666 N N . LYS A 1 88 ? 1.356 -3.422 16.287 1.00 97.88 88 LYS A N 1
ATOM 667 C CA . LYS A 1 88 ? 1.578 -3.699 17.710 1.00 97.88 88 LYS A CA 1
ATOM 668 C C . LYS A 1 88 ? 0.696 -2.810 18.591 1.00 97.88 88 LYS A C 1
ATOM 670 O O . LYS A 1 88 ? -0.062 -3.341 19.399 1.00 97.88 88 LYS A O 1
ATOM 675 N N . SER A 1 89 ? 0.715 -1.496 18.366 1.00 97.00 89 SER A N 1
ATOM 676 C CA . SER A 1 89 ? -0.107 -0.533 19.113 1.00 97.00 89 SER A CA 1
ATOM 677 C C . SER A 1 89 ? -1.608 -0.826 18.985 1.00 97.00 89 SER A C 1
ATOM 679 O O . SER A 1 89 ? -2.329 -0.837 19.980 1.00 97.00 89 SER A O 1
ATOM 681 N N . ASN A 1 90 ? -2.087 -1.181 17.787 1.00 96.75 90 ASN A N 1
ATOM 682 C CA . ASN A 1 90 ? -3.475 -1.615 17.595 1.00 96.75 90 ASN A CA 1
ATOM 683 C C . ASN A 1 90 ? -3.818 -2.894 18.374 1.00 96.75 90 ASN A C 1
ATOM 685 O O . ASN A 1 90 ? -4.941 -3.035 18.858 1.00 96.75 90 ASN A O 1
ATOM 689 N N . GLY A 1 91 ? -2.880 -3.838 18.488 1.00 96.81 91 GLY A N 1
ATOM 690 C CA . GLY A 1 91 ? -3.046 -5.033 19.316 1.00 96.81 91 GLY A CA 1
ATOM 691 C C . GLY A 1 91 ? -3.198 -4.694 20.800 1.00 96.81 91 GLY A C 1
ATOM 692 O O . GLY A 1 91 ? -4.117 -5.186 21.451 1.00 96.81 91 GLY A O 1
ATOM 693 N N . GLU A 1 92 ? -2.346 -3.806 21.310 1.00 96.50 92 GLU A N 1
ATOM 694 C CA . GLU A 1 92 ? -2.388 -3.326 22.698 1.00 96.50 92 GLU A CA 1
ATOM 695 C C . GLU A 1 92 ? -3.689 -2.567 23.002 1.00 96.50 92 GLU A C 1
ATOM 697 O O . GLU A 1 92 ? -4.322 -2.805 24.032 1.00 96.50 92 GLU A O 1
ATOM 702 N N . LEU A 1 93 ? -4.144 -1.710 22.081 1.00 96.50 93 LEU A N 1
ATOM 703 C CA . LEU A 1 93 ? -5.423 -1.004 22.204 1.00 96.50 93 LEU A CA 1
ATOM 704 C C . LEU A 1 93 ? -6.602 -1.977 22.248 1.00 96.50 93 LEU A C 1
ATOM 706 O O . LEU A 1 93 ? -7.462 -1.847 23.113 1.00 96.50 93 LEU A O 1
ATOM 710 N N . ARG A 1 94 ? -6.629 -2.985 21.368 1.00 96.06 94 ARG A N 1
ATOM 711 C CA . ARG A 1 94 ? -7.673 -4.023 21.386 1.00 96.06 94 ARG A CA 1
ATOM 712 C C . ARG A 1 94 ? -7.680 -4.817 22.688 1.00 96.06 94 ARG A C 1
ATOM 714 O O . ARG A 1 94 ? -8.752 -5.058 23.228 1.00 96.06 94 ARG A O 1
ATOM 721 N N . ALA A 1 95 ? -6.510 -5.186 23.206 1.00 94.94 95 ALA A N 1
ATOM 722 C CA . ALA A 1 95 ? -6.407 -5.859 24.500 1.00 94.94 95 ALA A CA 1
ATOM 723 C C . ALA A 1 95 ? -6.911 -4.965 25.645 1.00 94.94 95 ALA A C 1
ATOM 725 O O . ALA A 1 95 ? -7.607 -5.433 26.541 1.00 94.94 95 ALA A O 1
ATOM 726 N N . THR A 1 96 ? -6.604 -3.669 25.585 1.00 94.31 96 THR A N 1
ATOM 727 C CA . THR A 1 96 ? -7.078 -2.684 26.563 1.00 94.31 96 THR A CA 1
ATOM 728 C C . THR A 1 96 ? -8.597 -2.533 26.509 1.00 94.31 96 THR A C 1
ATOM 730 O O . THR A 1 96 ? -9.238 -2.541 27.554 1.00 94.31 96 THR A O 1
ATOM 733 N N . ILE A 1 97 ? -9.180 -2.448 25.308 1.00 91.88 97 ILE A N 1
ATOM 734 C CA . ILE A 1 97 ? -10.636 -2.399 25.109 1.00 91.88 97 ILE A CA 1
ATOM 735 C C . ILE A 1 97 ? -11.296 -3.650 25.689 1.00 91.88 97 ILE A C 1
ATOM 737 O O . ILE A 1 97 ? -12.190 -3.510 26.513 1.00 91.88 97 ILE A O 1
ATOM 741 N N . ALA A 1 98 ? -10.804 -4.845 25.350 1.00 90.19 98 ALA A N 1
ATOM 742 C CA . ALA A 1 98 ? -11.343 -6.096 25.884 1.00 90.19 98 ALA A CA 1
ATOM 743 C C . ALA A 1 98 ? -11.286 -6.138 27.423 1.00 90.19 98 ALA A C 1
ATOM 745 O O . ALA A 1 98 ? -12.252 -6.515 28.077 1.00 90.19 98 ALA A O 1
ATOM 746 N N . ALA A 1 99 ? -10.183 -5.674 28.019 1.00 87.31 99 ALA A N 1
ATOM 747 C CA . ALA A 1 99 ? -10.056 -5.592 29.472 1.00 87.31 99 ALA A CA 1
ATOM 748 C C . ALA A 1 99 ? -11.020 -4.574 30.108 1.00 87.31 99 ALA A C 1
ATOM 750 O O . ALA A 1 99 ? -11.432 -4.758 31.254 1.00 87.31 99 ALA A O 1
ATOM 751 N N . PHE A 1 100 ? -11.352 -3.483 29.412 1.00 87.00 100 PHE A N 1
ATOM 752 C CA . PHE A 1 100 ? -12.374 -2.542 29.870 1.00 87.00 100 PHE A CA 1
ATOM 753 C C . PHE A 1 100 ? -13.782 -3.116 29.728 1.00 87.00 100 PHE A C 1
ATOM 755 O O . PHE A 1 100 ? -14.570 -2.938 30.649 1.00 87.00 100 PHE A O 1
ATOM 762 N N . GLU A 1 101 ? -14.087 -3.806 28.630 1.00 84.44 101 GLU A N 1
ATOM 763 C CA . GLU A 1 101 ? -15.377 -4.471 28.415 1.00 84.44 101 GLU A CA 1
ATOM 764 C C . GLU A 1 101 ? -15.654 -5.512 29.507 1.00 84.44 101 GLU A C 1
ATOM 766 O O . GLU A 1 101 ? -16.698 -5.429 30.151 1.00 84.44 101 GLU A O 1
ATOM 771 N N . ASP A 1 102 ? -14.695 -6.396 29.806 1.00 80.31 102 ASP A N 1
ATOM 772 C CA . ASP A 1 102 ? -14.812 -7.378 30.898 1.00 80.31 102 ASP A CA 1
ATOM 773 C C . ASP A 1 102 ? -15.077 -6.691 32.243 1.00 80.31 102 ASP A C 1
ATOM 775 O O . ASP A 1 102 ? -16.031 -7.013 32.945 1.00 80.31 102 ASP A O 1
ATOM 779 N N . LYS A 1 103 ? -14.277 -5.674 32.590 1.00 80.31 103 LYS A N 1
ATOM 780 C CA . LYS A 1 103 ? -14.440 -4.940 33.857 1.00 80.31 103 LYS A CA 1
ATOM 781 C C . LYS A 1 103 ? -15.753 -4.168 33.945 1.00 80.31 103 LYS A C 1
ATOM 783 O O . LYS A 1 103 ? -16.232 -3.926 35.050 1.00 80.31 103 LYS A O 1
ATOM 788 N N . PHE A 1 104 ? -16.290 -3.712 32.816 1.00 73.19 104 PHE A N 1
ATOM 789 C CA . PHE A 1 104 ? -17.560 -2.997 32.780 1.00 73.19 104 PHE A CA 1
ATOM 790 C C . PHE A 1 104 ? -18.732 -3.962 32.975 1.00 73.19 104 PHE A C 1
ATOM 792 O O . PHE A 1 104 ? -19.666 -3.639 33.706 1.00 73.19 104 PHE A O 1
ATOM 799 N N . LEU A 1 105 ? -18.659 -5.153 32.372 1.00 67.88 105 LEU A N 1
ATOM 800 C CA . LEU A 1 105 ? -19.664 -6.207 32.515 1.00 67.88 105 LEU A CA 1
ATOM 801 C C . LEU A 1 105 ? -19.650 -6.846 33.913 1.00 67.88 105 LEU A C 1
ATOM 803 O O . LEU A 1 105 ? -20.718 -7.080 34.471 1.00 67.88 105 LEU A O 1
ATOM 807 N N . ASP A 1 106 ? -18.470 -7.035 34.508 1.00 68.56 106 ASP A N 1
ATOM 808 C CA . ASP A 1 106 ? -18.305 -7.572 35.869 1.00 68.56 106 ASP A CA 1
ATOM 809 C C . ASP A 1 106 ? -18.443 -6.506 36.972 1.00 68.56 106 ASP A C 1
ATOM 811 O O . ASP A 1 106 ? -18.238 -6.785 38.155 1.00 68.56 106 ASP A O 1
ATOM 815 N N . SER A 1 107 ? -18.772 -5.254 36.632 1.00 78.06 107 SER A N 1
ATOM 816 C CA . SER A 1 107 ? -18.899 -4.209 37.645 1.00 78.06 107 SER A CA 1
ATOM 817 C C . SER A 1 107 ? -20.156 -4.422 38.491 1.00 78.06 107 SER A C 1
ATOM 819 O O . SER A 1 107 ? -21.257 -4.016 38.115 1.00 78.06 107 SER A O 1
ATOM 821 N N . ASP A 1 108 ? -19.979 -4.972 39.695 1.00 75.06 108 ASP A N 1
ATOM 822 C CA . ASP A 1 108 ? -21.028 -5.075 40.720 1.00 75.06 108 ASP A CA 1
ATOM 823 C C . ASP A 1 108 ? -21.727 -3.729 40.971 1.00 75.06 108 ASP A C 1
ATOM 825 O O . ASP A 1 108 ? -22.929 -3.675 41.223 1.00 75.06 108 ASP A O 1
ATOM 829 N N . ALA A 1 109 ? -21.001 -2.612 40.858 1.00 73.00 109 ALA A N 1
ATOM 830 C CA . ALA A 1 109 ? -21.571 -1.273 40.979 1.00 73.00 109 ALA A CA 1
ATOM 831 C C . ALA A 1 109 ? -22.582 -0.962 39.860 1.00 73.00 109 ALA A C 1
ATOM 833 O O . ALA A 1 109 ? -23.627 -0.366 40.125 1.00 73.00 109 ALA A O 1
ATOM 834 N N . PHE A 1 110 ? -22.298 -1.388 38.627 1.00 78.56 110 PHE A N 1
ATOM 835 C CA . PHE A 1 110 ? -23.181 -1.183 37.480 1.00 78.56 110 PHE A CA 1
ATOM 836 C C . PHE A 1 110 ? -24.400 -2.113 37.536 1.00 78.56 110 PHE A C 1
ATOM 838 O O . PHE A 1 110 ? -25.530 -1.662 37.341 1.00 78.56 110 PHE A O 1
ATOM 845 N N . SER A 1 111 ? -24.197 -3.378 37.910 1.00 78.06 111 SER A N 1
ATOM 846 C CA . SER A 1 111 ? -25.280 -4.339 38.157 1.00 78.06 111 SER A CA 1
ATOM 847 C C . SER A 1 111 ? -26.218 -3.870 39.275 1.00 78.06 111 SER A C 1
ATOM 849 O O . SER A 1 111 ? -27.440 -3.878 39.111 1.00 78.06 111 SER A O 1
ATOM 851 N N . ASN A 1 112 ? -25.664 -3.365 40.382 1.00 81.31 112 ASN A N 1
ATOM 852 C CA . ASN A 1 112 ? -26.448 -2.796 41.479 1.00 81.31 112 ASN A CA 1
ATOM 853 C C . ASN A 1 112 ? -27.215 -1.538 41.046 1.00 81.31 112 ASN A C 1
ATOM 855 O O . ASN A 1 112 ? -28.389 -1.391 41.387 1.00 81.31 112 ASN A O 1
ATOM 859 N N . PHE A 1 113 ? -26.597 -0.652 40.259 1.00 83.50 113 PHE A N 1
ATOM 860 C CA . PHE A 1 113 ? -27.271 0.528 39.714 1.00 83.50 113 PHE A CA 1
ATOM 861 C C . PHE A 1 113 ? -28.467 0.149 38.828 1.00 83.50 113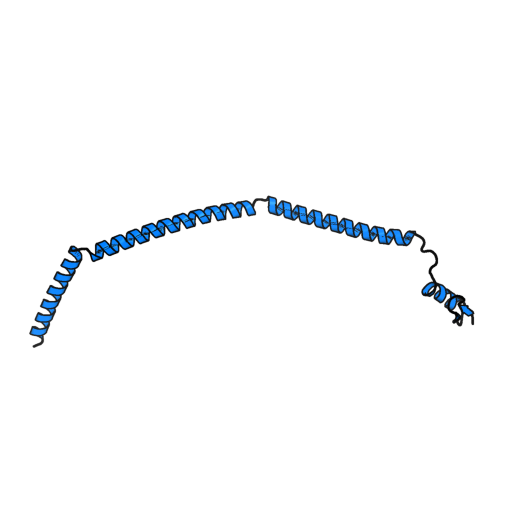 PHE A C 1
ATOM 863 O O . PHE A 1 113 ? -29.562 0.679 39.024 1.00 83.50 113 PHE A O 1
ATOM 870 N N . LEU A 1 114 ? -28.301 -0.806 37.907 1.00 84.00 114 LEU A N 1
ATOM 871 C CA . LEU A 1 114 ? -29.397 -1.291 37.062 1.00 84.00 114 LEU A CA 1
ATOM 872 C C . LEU A 1 114 ? -30.518 -1.943 37.881 1.00 84.00 114 LEU A C 1
ATOM 874 O O . LEU A 1 114 ? -31.692 -1.728 37.579 1.00 84.00 114 LEU A O 1
ATOM 878 N N . GLY A 1 115 ? -30.181 -2.674 38.947 1.00 84.88 115 GLY A N 1
ATOM 879 C CA . GLY A 1 115 ? -31.169 -3.212 39.885 1.00 84.88 115 GLY A CA 1
ATOM 880 C C . GLY A 1 115 ? -31.987 -2.115 40.580 1.00 84.88 115 GLY A C 1
ATOM 881 O O . GLY A 1 115 ? -33.219 -2.192 40.651 1.00 84.88 115 GLY A O 1
ATOM 882 N N . VAL A 1 116 ? -31.329 -1.045 41.039 1.00 90.44 116 VAL A N 1
ATOM 883 C CA . VAL A 1 116 ? -32.005 0.111 41.653 1.00 90.44 116 V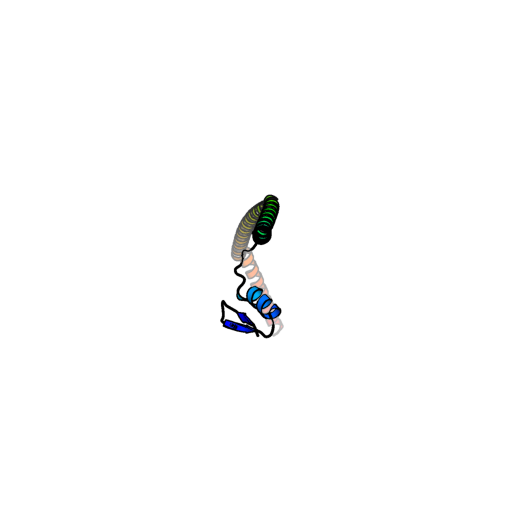AL A CA 1
ATOM 884 C C . VAL A 1 116 ? -32.898 0.829 40.638 1.00 90.44 116 VAL A C 1
ATOM 886 O O . VAL A 1 116 ? -34.058 1.111 40.931 1.00 90.44 116 VAL A O 1
ATOM 889 N N . VAL A 1 117 ? -32.419 1.076 39.418 1.00 90.44 117 VAL A N 1
ATOM 890 C CA . VAL A 1 117 ? -33.232 1.710 38.366 1.00 90.44 117 VAL A CA 1
ATOM 891 C C . VAL A 1 117 ? -34.438 0.842 37.997 1.00 90.44 117 VAL A C 1
ATOM 893 O O . VAL A 1 117 ? -35.555 1.351 37.922 1.00 90.44 117 VAL A O 1
ATOM 896 N N . GLY A 1 118 ? -34.244 -0.468 37.825 1.00 90.50 118 GLY A N 1
ATOM 897 C CA . GLY A 1 118 ? -35.318 -1.407 37.493 1.00 90.50 118 GLY A CA 1
ATOM 898 C C . GLY A 1 118 ? -36.399 -1.479 38.574 1.00 90.50 118 GLY A C 1
ATOM 899 O O . GLY A 1 118 ? -37.590 -1.421 38.264 1.00 90.50 118 GLY A O 1
ATOM 900 N N . SER A 1 119 ? -35.995 -1.535 39.848 1.00 91.31 119 SER A N 1
ATOM 901 C CA . SER A 1 119 ? -36.941 -1.503 40.972 1.00 91.31 119 SER A CA 1
ATOM 902 C C . SER A 1 119 ? -37.716 -0.187 41.026 1.00 91.31 119 SER A C 1
ATOM 904 O O . SER A 1 119 ? -38.937 -0.224 41.135 1.00 91.31 119 SER A O 1
ATOM 906 N N . THR A 1 120 ? -37.041 0.951 40.842 1.00 90.25 120 THR A N 1
ATOM 907 C CA . THR A 1 120 ? -37.664 2.288 40.821 1.00 90.25 120 THR A CA 1
ATOM 908 C C . THR A 1 120 ? -38.665 2.435 39.668 1.00 90.25 120 THR A C 1
ATOM 910 O O . THR A 1 120 ? -39.758 2.977 39.840 1.00 90.25 120 THR A O 1
ATOM 913 N N . LEU A 1 121 ? -38.333 1.916 38.482 1.00 89.94 121 LEU A N 1
ATOM 914 C CA . LEU A 1 121 ? -39.222 1.946 37.319 1.00 89.94 121 LEU A CA 1
ATOM 915 C C . LEU A 1 121 ? -40.458 1.056 37.520 1.00 89.94 121 LEU A C 1
ATOM 917 O O . LEU A 1 121 ? -41.561 1.429 37.117 1.00 89.94 121 LEU A O 1
ATOM 921 N N . SER A 1 122 ? -40.293 -0.095 38.178 1.00 90.56 122 SER A N 1
ATOM 922 C CA . SER A 1 122 ? -41.399 -0.983 38.548 1.00 90.56 122 SER A CA 1
ATOM 923 C C . SER A 1 122 ? -42.376 -0.306 39.516 1.00 90.56 122 SER A C 1
ATOM 925 O O . SER A 1 122 ? -43.592 -0.350 39.299 1.00 90.56 122 SER A O 1
ATOM 927 N N . THR A 1 123 ? -41.871 0.402 40.534 1.00 91.38 123 THR A N 1
ATOM 928 C CA . THR A 1 123 ? -42.715 1.185 41.453 1.00 91.38 123 THR A CA 1
ATOM 929 C C . THR A 1 123 ? -43.442 2.310 40.731 1.00 91.38 123 THR A C 1
ATOM 931 O O . THR A 1 123 ? -44.647 2.461 40.924 1.00 91.38 123 THR A O 1
ATOM 934 N N . HIS A 1 124 ? -42.763 3.058 39.855 1.00 88.56 124 HIS A N 1
ATOM 935 C CA . HIS A 1 124 ? -43.422 4.086 39.042 1.00 88.56 124 HIS A CA 1
ATOM 936 C C . HIS A 1 124 ? -44.509 3.501 38.134 1.00 88.56 124 HIS A C 1
ATOM 938 O O . HIS A 1 124 ? -45.602 4.053 38.062 1.00 88.56 124 HIS A O 1
ATOM 944 N N . THR A 1 125 ? -44.248 2.368 37.482 1.00 87.75 125 THR A N 1
ATOM 945 C CA . THR A 1 125 ? -45.228 1.695 36.614 1.00 87.75 125 THR A CA 1
ATOM 946 C C . THR A 1 125 ? -46.450 1.233 37.408 1.00 87.75 125 THR A C 1
ATOM 948 O O . THR A 1 125 ? -47.583 1.411 36.964 1.00 87.75 125 THR A O 1
ATOM 951 N N . SER A 1 126 ? -46.231 0.692 38.608 1.00 89.19 126 SER A N 1
ATOM 952 C CA . SER A 1 126 ? -47.306 0.261 39.507 1.00 89.19 126 SER A CA 1
ATOM 953 C C . SER A 1 126 ? -48.157 1.443 39.978 1.00 89.19 126 SER A C 1
ATOM 955 O O . SER A 1 126 ? -49.380 1.387 39.886 1.00 89.19 126 SER A O 1
ATOM 957 N N . ALA A 1 127 ? -47.518 2.544 40.387 1.00 89.56 127 ALA A N 1
ATOM 958 C CA . ALA A 1 127 ? -48.205 3.767 40.799 1.00 89.56 127 ALA A CA 1
ATOM 959 C C . ALA A 1 127 ? -49.007 4.405 39.650 1.00 89.56 127 ALA A C 1
ATOM 961 O O . ALA A 1 127 ? -50.124 4.875 39.854 1.00 89.56 127 ALA A O 1
ATOM 962 N N . ILE A 1 128 ? -48.471 4.391 38.425 1.00 89.06 128 ILE A N 1
ATOM 963 C CA . ILE A 1 128 ? -49.186 4.873 37.236 1.00 89.06 128 ILE A CA 1
ATOM 964 C C . ILE A 1 128 ? -50.423 4.009 36.961 1.00 89.06 128 ILE A C 1
ATOM 966 O O . ILE A 1 128 ? -51.492 4.565 36.717 1.00 89.06 128 ILE A O 1
ATOM 970 N N . ASN A 1 129 ? -50.305 2.679 37.041 1.00 86.38 129 ASN A N 1
ATOM 971 C CA . ASN A 1 129 ? -51.432 1.756 36.861 1.00 86.38 129 ASN A CA 1
ATOM 972 C C . ASN A 1 129 ? -52.524 1.921 37.931 1.00 86.38 129 ASN A C 1
ATOM 974 O O . ASN A 1 129 ? -53.698 1.711 37.634 1.00 86.38 129 ASN A O 1
ATOM 978 N N . GLU A 1 130 ? -52.167 2.287 39.164 1.00 88.94 130 GLU A N 1
ATOM 979 C CA . GLU A 1 130 ? -53.150 2.628 40.202 1.00 88.94 130 GLU A CA 1
ATOM 980 C C . GLU A 1 130 ? -53.857 3.959 39.927 1.00 88.94 130 GLU A C 1
ATOM 982 O O . GLU A 1 130 ? -55.053 4.061 40.168 1.00 88.94 130 GLU A O 1
ATOM 987 N N . LEU A 1 131 ? -53.154 4.954 39.377 1.00 84.81 131 LEU A N 1
ATOM 988 C CA . LEU A 1 131 ? -53.727 6.254 38.998 1.00 84.81 131 LEU A CA 1
ATOM 989 C C . LEU A 1 131 ? -54.606 6.207 37.738 1.00 84.81 131 LEU A C 1
ATOM 991 O O . LEU A 1 131 ? -55.375 7.135 37.500 1.00 84.81 131 LEU A O 1
ATOM 995 N N . THR A 1 132 ? -54.460 5.173 36.906 1.00 80.19 132 THR A N 1
ATOM 996 C CA . THR A 1 132 ? -55.248 4.983 35.672 1.00 80.19 132 THR A CA 1
ATOM 997 C C . THR A 1 132 ? -56.426 4.015 35.833 1.00 80.19 132 THR A C 1
ATOM 999 O O . THR A 1 132 ? -57.143 3.778 34.859 1.00 80.19 132 THR A O 1
ATOM 1002 N N . LYS A 1 133 ? -56.647 3.487 37.043 1.00 61.47 133 LYS A N 1
ATOM 1003 C CA . LYS A 1 133 ? -57.867 2.772 37.446 1.00 61.47 133 LYS A CA 1
ATOM 1004 C C . LYS A 1 133 ? -58.931 3.732 37.963 1.00 61.47 133 LYS A C 1
ATOM 1006 O O . LYS A 1 133 ? -60.119 3.423 37.725 1.00 61.47 133 LYS A O 1
#

Foldseek 3Di:
DDADPPPGDDDPDPVVNVVCCCPPVPPDDDPCVVVCVVVVVVVVVVVVVVVVVVVVVVVVVVVVVPCPVVVVVVVVVVVVVVVVVVVVVVVVVVVVVVVVVVCVVPPPVVVVVVVVVVVVVVVVVVVVVVVVD

pLDDT: mean 82.06, std 13.14, range [47.56, 97.94]

Radius of gyration: 51.01 Å; chains: 1; bounding box: 94×25×129 Å

Organism: NCBI:txid412755

=== Feature glossary ===
Key to the feature types in this record:

Secondary structure (8-state, DSSP). Secondary structure is the local, repeating backbone conformation. DSSP classifies it into eight states by reading the hydrogen-bond network: three helix types (H, G, I), two β types (E, B), two non-regular types (T, S), and unstructured coil (-).

Backbone torsions (φ/ψ). Backbone dihedral angles. Every residue except chain termini has a φ (preceding-C → N → Cα → C) and a ψ (N → Cα → C → next-N). They are reported in degrees following the IUPAC sign convention. Secondary structure is essentially a statement about which (φ, ψ) basin each residue occupies.

Predicted aligned error. Predicted Aligned Error (PAE) is an AlphaFold confidence matrix: entry (i, j) is the expected error in the position of residue j, in ångströms, when the prediction is superimposed on the true structure at residue i. Low PAE within a block of residues means that block is internally rigid and well-predicted; high PAE between two blocks means their relative placement is uncertain even if each block individually is confident.

B-factor. B-factor (Debye–Waller factor) reflects atomic displacement in the crystal lattice. It is an experimental observable (units Å²), not a prediction; low values mean the atom is pinned down, high values mean it moves or is heterogeneous across the crystal.

Secondary structure (3-state, P-SEA). Three-state secondary structure (P-SEA) collapses the eight DSSP classes into helix (a), strand (b), and coil (c). P-SEA assigns these from Cα geometry alone — distances and angles — without requiring backbone oxygens, so it works on any Cα trace.

Sequence. Primary structure: the covalent order of the twenty standard amino acids along the backbone. Two proteins with the same sequence will (almost always) fold to the same structure; two with 30% identity often share a fold but not the details.

pLDDT. pLDDT is the predicted lDDT-Cα score: AlphaFold's confidence that the local environment of each residue (all inter-atomic distances within 15 Å) is correctly placed. It is a per-residue number between 0 and 100, with higher meaning more reliable.

InterPro / GO / CATH / organism. Functional annotations link the protein to curated databases. InterPro entries identify conserved domains and families by matching the sequence against member-database signatures (Pfam, PROSITE, CDD, …). Gene Ontology (GO) terms describe molecular function, biological process, and cellular component in a controlled vocabulary. CATH places the structure in a hierarchical fold classification (Class/Architecture/Topology/Homologous-superfamily). The organism is the source species.

Contact-map, Ramachandran, and PAE plots. Three diagnostic plots accompany the record. The Cα contact map visualizes the tertiary structure as a 2D adjacency matrix (8 Å cutoff, sequence-local contacts suppressed). The Ramachandran plot shows the distribution of backbone (φ, ψ) torsions, with points in the α and β basins reflecting secondary structure content. The PAE plot shows AlphaFold's inter-residue confidence as a color matrix.

mmCIF coordinates. The mmCIF table is the protein's shape written out atom by atom. For each backbone N, Cα, C, and carbonyl O, it records an (x, y, z) coordinate triple in Å plus the residue type, chain letter, and residue number.

Radius of gyration, Cα contacts, bounding box. Three whole-structure scalars: the radius of gyration (RMS distance of Cα from centroid, in Å), the count of Cα–Cα contacts (pairs closer than 8 Å and separated by more than four residues in sequence — i.e. tertiary, not local, contacts), and the bounding-box dimensions. Together they distinguish compact globular folds from extended fibres or disordered chains.

Foldseek 3Di. The Foldseek 3Di string encodes local tertiary geometry as a 20-letter alphabet — one character per residue — derived from the relative positions of nearby Cα atoms. Unlike the amino-acid sequence, 3Di is a direct function of the 3D structure, so two proteins with the same fold have similar 3Di strings even at low sequence identity.

Rendered structure images. Six rendered views show the 3D structure from the faces of a cube — i.e. along ±x, ±y, ±z. Rendering representation is drawn randomly per protein from cartoon (secondary-structure ribbons), sticks (backbone bonds), or molecular surface; coloring is either N→C rainbow (blue at the N-terminus through red at the C-terminus) or one color per chain.

Nearest PDB structures. The Foldseek neighbor list gives the closest experimentally determined structures in the PDB, ranked by structural alignment. TM-score near 1 means near-identical fold; near 0.3 means only rough topology match. This is how one finds what a novel AlphaFold prediction most resembles in the solved-structure universe.

Solvent-accessible surface area. SASA measures how much of the protein is reachable by solvent. It is computed by rolling a water-sized probe over the atomic surface and summing the exposed area (Å²). Per-residue SASA distinguishes core (buried, low SASA) from surface (exposed, high SASA) residues; total SASA is a whole-molecule size measure.